Protein AF-A0A0B1SC47-F1 (afdb_monomer)

pLDDT: mean 88.23, std 11.93, range [44.19, 98.06]

Mean predicted aligned error: 6.36 Å

Organism: Oesophagostomum dentatum (NCBI:txid61180)

Sequence (173 aa):
LFQLGVKLRPPLKDDEKLIRVLQFDLDEPNRENWRVLFDCIASKDTFVGELMAQCIHLYAEIYGQRLSPMQVRLREMPAVSRPVKAVLNPRDTLDRRGSQWSNNVYFQIITDERLIGKPGVPILVRRFRPSTVEVSGIHEALVDPNAPNQMESFAQSVSALSGIPAERLAFTE

Nearest PDB structures (foldseek):
  2kma-assembly1_A  TM=6.670E-01  e=3.466E-02  Mus musculus
  3kuz-assembly1_B  TM=5.532E-01  e=4.739E-02  Homo sapiens
  5t27-assembly1_A  TM=5.854E-01  e=6.481E-02  Mus musculus
  1q1o-assembly1_A  TM=5.115E-01  e=7.820E-02  Saccharomyces cerevisiae
  4x57-assembly2_D  TM=5.514E-01  e=1.463E-01  Arabidopsis thaliana

Solvent-accessible surface area (backbone atoms only — not comparable to full-atom values): 10479 Å² total; per-residue (Å²): 134,89,81,86,82,82,84,78,76,82,81,75,57,96,70,43,44,71,26,44,31,27,47,50,57,74,88,53,85,56,69,88,74,45,47,76,74,53,73,43,82,44,37,51,78,39,36,40,42,56,54,50,52,50,49,43,51,51,43,24,71,77,70,71,48,85,66,56,78,54,29,51,46,48,25,41,80,56,53,98,90,46,96,50,68,58,57,60,57,48,90,37,40,28,45,82,55,50,98,53,44,61,49,65,36,27,45,30,74,55,80,55,75,90,55,46,68,54,82,51,50,75,42,84,44,62,53,73,42,82,95,75,71,46,70,55,71,64,44,76,31,46,23,41,87,82,45,98,49,45,67,56,38,36,35,50,32,48,16,74,75,68,75,46,60,44,92,77,63,81,89,80,136

Structure (mmCIF, N/CA/C/O backbone):
data_AF-A0A0B1SC47-F1
#
_entry.id   AF-A0A0B1SC47-F1
#
loop_
_atom_site.group_PDB
_atom_site.id
_atom_site.type_symbol
_atom_site.label_atom_id
_atom_site.label_alt_id
_atom_site.label_comp_id
_atom_site.label_asym_id
_atom_site.label_entity_id
_atom_site.label_seq_id
_atom_site.pdbx_PDB_ins_code
_atom_site.Cartn_x
_atom_site.Cartn_y
_atom_site.Cartn_z
_atom_site.occupancy
_atom_site.B_iso_or_equiv
_atom_site.auth_seq_id
_atom_site.auth_comp_id
_atom_site.auth_asym_id
_atom_site.auth_atom_id
_atom_site.pdbx_PDB_model_num
ATOM 1 N N . LEU A 1 1 ? -35.049 -23.384 21.136 1.00 45.88 1 LEU A N 1
ATOM 2 C CA . LEU A 1 1 ? -34.945 -21.938 21.439 1.00 45.88 1 LEU A CA 1
ATOM 3 C C . LEU A 1 1 ? -33.547 -21.486 21.045 1.00 45.88 1 LEU A C 1
ATOM 5 O O . LEU A 1 1 ? -32.598 -21.881 21.706 1.00 45.88 1 LEU A O 1
ATOM 9 N N . PHE A 1 2 ? -33.403 -20.760 19.936 1.00 44.19 2 PHE A N 1
ATOM 10 C CA . PHE A 1 2 ? -32.116 -20.173 19.551 1.00 44.19 2 PHE A CA 1
ATOM 11 C C . PHE A 1 2 ? -31.911 -18.893 20.366 1.00 44.19 2 PHE A C 1
ATOM 13 O O . PHE A 1 2 ? -32.673 -17.942 20.215 1.00 44.19 2 PHE A 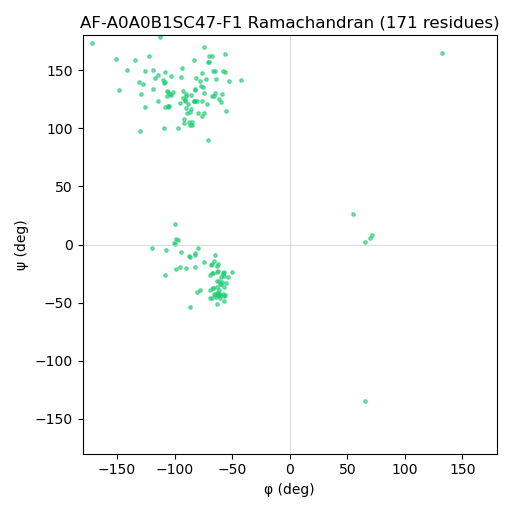O 1
ATOM 20 N N . GLN A 1 3 ? -30.924 -18.884 21.262 1.00 52.56 3 GLN A N 1
ATOM 21 C CA . GLN A 1 3 ? -30.491 -17.669 21.950 1.00 52.56 3 GLN A CA 1
ATOM 22 C C . GLN A 1 3 ? -29.452 -16.957 21.083 1.00 52.56 3 GLN A C 1
ATOM 24 O O . GLN A 1 3 ? -28.359 -17.473 20.859 1.00 52.56 3 GLN A O 1
ATOM 29 N N . LEU A 1 4 ? -29.805 -15.770 20.593 1.00 58.41 4 LEU A N 1
ATOM 30 C CA . LEU A 1 4 ? -28.875 -14.874 19.917 1.00 58.41 4 LEU A CA 1
ATOM 31 C C . LEU A 1 4 ? -28.145 -14.047 20.987 1.00 58.41 4 LEU A C 1
ATOM 33 O O . LEU A 1 4 ? -28.718 -13.128 21.569 1.00 58.41 4 LEU A O 1
ATOM 37 N N . GLY A 1 5 ? -26.897 -14.399 21.286 1.00 57.25 5 GLY A N 1
ATOM 38 C CA . GLY A 1 5 ? -26.044 -13.620 22.182 1.00 57.25 5 GLY A CA 1
ATOM 39 C C . GLY A 1 5 ? -25.343 -12.506 21.413 1.00 57.25 5 GLY A C 1
ATOM 40 O O . GLY A 1 5 ? -24.400 -12.773 20.674 1.00 57.25 5 GLY A O 1
ATOM 41 N N . VAL A 1 6 ? -25.780 -11.257 21.578 1.00 59.62 6 VAL A N 1
ATOM 42 C CA . VAL A 1 6 ? -25.084 -10.096 21.004 1.00 59.62 6 VAL A CA 1
ATOM 43 C C . VAL A 1 6 ? -24.087 -9.569 22.034 1.00 59.62 6 VAL A C 1
ATOM 45 O O . VAL A 1 6 ? -24.476 -8.979 23.041 1.00 59.62 6 VAL A O 1
ATOM 48 N N . LYS A 1 7 ? -22.788 -9.779 21.796 1.00 67.50 7 LYS A N 1
ATOM 49 C CA . LYS A 1 7 ? -21.719 -9.170 22.597 1.00 67.50 7 LYS A CA 1
ATOM 50 C C . LYS A 1 7 ? -21.402 -7.792 22.021 1.00 67.50 7 LYS A C 1
ATOM 52 O O . LYS A 1 7 ? -20.755 -7.682 20.984 1.00 67.50 7 LYS A O 1
ATOM 57 N N . LEU A 1 8 ? -21.882 -6.745 22.685 1.00 67.62 8 LEU A N 1
ATOM 58 C CA . LEU A 1 8 ? -21.564 -5.369 22.314 1.00 67.62 8 LEU A CA 1
ATOM 59 C C . LEU A 1 8 ? -20.159 -5.008 22.806 1.00 67.62 8 LEU A C 1
ATOM 61 O O . LEU A 1 8 ? -19.754 -5.391 23.905 1.00 67.62 8 LEU A O 1
ATOM 65 N N . ARG A 1 9 ? -19.412 -4.267 21.985 1.00 73.50 9 ARG A N 1
ATOM 66 C CA . ARG A 1 9 ? -18.135 -3.685 22.410 1.00 73.50 9 ARG A CA 1
ATOM 67 C C . ARG A 1 9 ? -18.371 -2.535 23.402 1.00 73.50 9 ARG A C 1
ATOM 69 O O . ARG A 1 9 ? -19.437 -1.917 23.353 1.00 73.50 9 ARG A O 1
ATOM 76 N N . PRO A 1 10 ? -17.379 -2.196 24.242 1.00 77.56 10 PRO A N 1
ATOM 77 C CA . PRO A 1 10 ? -17.410 -0.964 25.021 1.00 77.56 10 PRO A CA 1
ATOM 78 C C . PRO A 1 10 ? -17.576 0.272 24.118 1.00 77.56 10 PRO A C 1
ATOM 80 O O . PRO A 1 10 ? -17.098 0.255 22.975 1.00 77.56 10 PRO A O 1
ATOM 83 N N . PRO A 1 11 ? -18.236 1.339 24.602 1.00 82.62 11 PRO A N 1
ATOM 84 C CA . PRO A 1 11 ? -18.324 2.593 23.862 1.00 82.62 11 PRO A CA 1
ATOM 85 C C . PRO A 1 11 ? -16.923 3.139 23.551 1.00 82.62 11 PRO A C 1
ATOM 87 O O . PRO A 1 11 ? -15.976 2.902 24.301 1.00 82.62 11 PRO A O 1
ATOM 90 N N . LEU A 1 12 ? -16.799 3.852 22.427 1.00 86.94 12 LEU A N 1
ATOM 91 C CA . LEU A 1 12 ? -15.581 4.605 22.110 1.00 86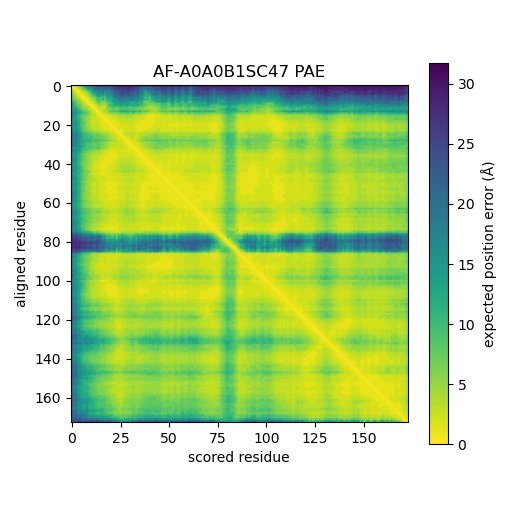.94 12 LEU A CA 1
ATOM 92 C C . LEU A 1 12 ? -15.394 5.727 23.123 1.00 86.94 12 LEU A C 1
ATOM 94 O O . LEU A 1 12 ? -16.382 6.293 23.597 1.00 86.94 12 LEU A O 1
ATOM 98 N N . LYS A 1 13 ? -14.139 6.081 23.386 1.00 89.00 13 LYS A N 1
ATOM 99 C CA . LYS A 1 13 ? -13.833 7.380 23.989 1.00 89.00 13 LYS A CA 1
ATOM 100 C C . LYS A 1 13 ? -14.088 8.504 22.984 1.00 89.00 13 LYS A C 1
ATOM 102 O O . LYS A 1 13 ? -14.148 8.264 21.779 1.00 89.00 13 LYS A O 1
ATOM 107 N N . ASP A 1 14 ? -14.199 9.731 23.483 1.00 85.31 14 ASP A N 1
ATOM 108 C CA . ASP A 1 14 ? -14.538 10.911 22.675 1.00 85.31 14 ASP A CA 1
ATOM 109 C C . ASP A 1 14 ? -13.533 11.194 21.538 1.00 85.31 14 ASP A C 1
ATOM 111 O O . ASP A 1 14 ? -13.899 11.758 20.505 1.00 85.31 14 ASP A O 1
ATOM 115 N N . ASP A 1 15 ? -12.271 10.791 21.704 1.00 90.62 15 ASP A N 1
ATOM 116 C CA . ASP A 1 15 ? -11.182 10.976 20.739 1.00 90.62 15 ASP A CA 1
ATOM 117 C C . ASP A 1 15 ? -10.963 9.772 19.803 1.00 90.62 15 ASP A C 1
ATOM 119 O O . ASP A 1 15 ? -10.181 9.853 18.849 1.00 90.62 15 ASP A O 1
ATOM 123 N N . GLU A 1 16 ? -11.662 8.661 20.043 1.00 94.25 16 GLU A N 1
ATOM 124 C CA . GLU A 1 16 ? -11.508 7.420 19.293 1.00 94.25 16 GLU A CA 1
ATOM 125 C C . GLU A 1 16 ? -12.534 7.318 18.152 1.00 94.25 16 GLU A C 1
ATOM 127 O O . GLU A 1 16 ? -13.700 7.705 18.258 1.00 94.25 16 GLU A O 1
ATOM 132 N N . LYS A 1 17 ? -12.114 6.729 17.031 1.00 94.62 17 LYS A N 1
ATOM 133 C CA . LYS A 1 17 ? -12.976 6.399 15.892 1.00 94.62 17 LYS A CA 1
ATOM 134 C C . LYS A 1 17 ? -12.707 4.985 15.398 1.00 94.62 17 LYS A C 1
ATOM 136 O O . LYS A 1 17 ? -11.640 4.419 15.624 1.00 94.62 17 LYS A O 1
ATOM 141 N N . LEU A 1 18 ? -13.691 4.425 14.695 1.00 94.25 18 LEU A N 1
ATOM 142 C CA . LEU A 1 18 ? -13.506 3.202 13.920 1.00 94.25 18 LEU A CA 1
ATOM 143 C C . LEU A 1 18 ? -12.902 3.550 12.559 1.00 94.25 18 LEU A C 1
ATOM 145 O O . LEU A 1 18 ? -13.473 4.336 11.804 1.00 94.25 18 LEU A O 1
ATOM 149 N N . ILE A 1 19 ? -11.764 2.939 12.259 1.00 95.56 19 ILE A N 1
ATOM 150 C CA . ILE A 1 19 ? -11.085 3.003 10.973 1.00 95.56 19 ILE A CA 1
ATOM 151 C C . ILE A 1 19 ? -11.304 1.676 10.268 1.00 95.56 19 ILE A C 1
ATOM 153 O O . ILE A 1 19 ? -10.877 0.626 10.751 1.00 95.56 19 ILE A O 1
ATOM 157 N N . ARG A 1 20 ? -11.940 1.731 9.101 1.00 95.75 20 ARG A N 1
ATOM 158 C CA . ARG A 1 20 ? -12.141 0.547 8.275 1.00 95.75 20 ARG A CA 1
ATOM 159 C C . ARG A 1 20 ? -10.843 0.141 7.594 1.00 95.75 20 ARG A C 1
ATOM 161 O O . ARG A 1 20 ? -10.193 0.964 6.944 1.00 95.75 20 ARG A O 1
ATOM 168 N N . VAL A 1 21 ? -10.505 -1.137 7.701 1.00 97.00 21 VAL A N 1
ATOM 169 C CA . VAL A 1 21 ? -9.330 -1.730 7.069 1.00 97.00 21 VAL A CA 1
ATOM 170 C C . VAL A 1 21 ? -9.783 -2.567 5.878 1.00 97.00 21 VAL A C 1
ATOM 172 O O . VAL A 1 21 ? -10.548 -3.522 6.026 1.00 97.00 21 VAL A O 1
ATOM 175 N N . LEU A 1 22 ? -9.335 -2.193 4.681 1.00 95.69 22 LEU A N 1
ATOM 176 C CA . LEU A 1 22 ? -9.641 -2.904 3.439 1.00 95.69 22 LEU A CA 1
ATOM 177 C C . LEU A 1 22 ? -8.406 -3.632 2.932 1.00 95.69 22 LEU A C 1
ATOM 179 O O . LEU A 1 22 ? -7.290 -3.150 3.103 1.00 95.69 22 LEU A O 1
ATOM 183 N N . GLN A 1 23 ? -8.600 -4.764 2.269 1.00 94.56 23 GLN A N 1
ATOM 184 C CA . GLN A 1 23 ? -7.528 -5.443 1.561 1.00 94.56 23 GLN A CA 1
ATOM 185 C C . GLN A 1 23 ? -7.058 -4.570 0.395 1.00 94.56 23 GLN A C 1
ATOM 187 O O . GLN A 1 23 ? -7.865 -4.113 -0.411 1.00 94.56 23 GLN A O 1
ATOM 192 N N . PHE A 1 24 ? -5.752 -4.326 0.326 1.00 92.06 24 PHE A N 1
ATOM 193 C CA . PHE A 1 24 ? -5.135 -3.724 -0.846 1.00 92.06 24 PHE A CA 1
ATOM 194 C C . PHE A 1 24 ? -4.815 -4.831 -1.846 1.00 92.06 24 PHE A C 1
ATOM 196 O O . PHE A 1 24 ? -3.996 -5.704 -1.549 1.00 92.06 24 PHE A O 1
ATOM 203 N N . ASP A 1 25 ? -5.455 -4.781 -3.009 1.00 87.50 25 ASP A N 1
ATOM 204 C CA . ASP A 1 25 ? -5.353 -5.811 -4.037 1.00 87.50 25 ASP A CA 1
ATOM 205 C C . ASP A 1 25 ? -4.928 -5.179 -5.371 1.00 87.50 25 ASP A C 1
ATOM 2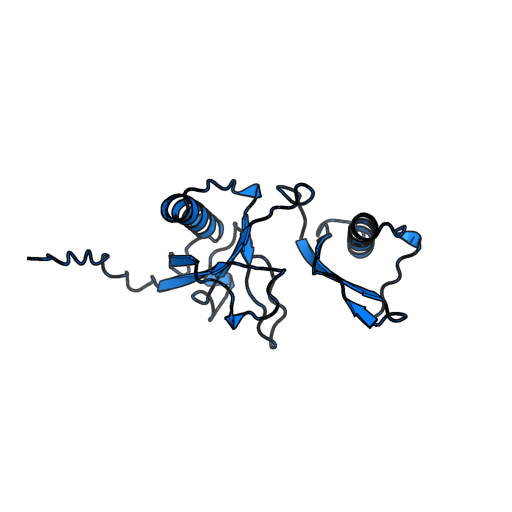07 O O . ASP A 1 25 ? -5.594 -4.283 -5.889 1.00 87.50 25 ASP A O 1
ATOM 211 N N . LEU A 1 26 ? -3.771 -5.597 -5.889 1.00 83.31 26 LEU A N 1
ATOM 212 C CA . LEU A 1 26 ? -3.235 -5.102 -7.162 1.00 83.31 26 LEU A CA 1
ATOM 213 C C . LEU A 1 26 ? -3.850 -5.807 -8.376 1.00 83.31 26 LEU A C 1
ATOM 215 O O . LEU A 1 26 ? -3.781 -5.255 -9.477 1.00 83.31 26 LEU A O 1
ATOM 219 N N . ASP A 1 27 ? -4.439 -6.984 -8.170 1.00 83.94 27 ASP A N 1
ATOM 220 C CA . ASP A 1 27 ? -5.025 -7.812 -9.221 1.00 83.94 27 ASP A CA 1
ATOM 221 C C . ASP A 1 27 ? -6.509 -7.478 -9.443 1.00 83.94 27 ASP A C 1
ATOM 223 O O . ASP A 1 27 ? -7.039 -7.722 -10.527 1.00 83.94 27 ASP A O 1
ATOM 227 N N . GLU A 1 28 ? -7.167 -6.851 -8.461 1.00 86.00 28 GLU A N 1
ATOM 228 C CA . GLU A 1 28 ? -8.532 -6.331 -8.575 1.00 86.00 28 GLU A CA 1
ATOM 229 C C . GLU A 1 28 ? -8.532 -4.823 -8.912 1.00 86.00 28 GLU A C 1
ATOM 231 O O . GLU A 1 28 ? -8.352 -3.975 -8.026 1.00 86.00 28 GLU A O 1
ATOM 236 N N . PRO A 1 29 ? -8.740 -4.436 -10.188 1.00 75.94 29 PRO A N 1
ATOM 237 C CA . PRO A 1 29 ? -8.737 -3.034 -10.596 1.00 75.94 29 PRO A CA 1
ATOM 238 C C . PRO A 1 29 ? -9.941 -2.243 -10.064 1.00 75.94 29 PRO A C 1
ATOM 240 O O . PRO A 1 29 ? -9.842 -1.017 -9.923 1.00 75.94 29 PRO A O 1
ATOM 243 N N . ASN A 1 30 ? -11.070 -2.902 -9.782 1.00 82.69 30 ASN A N 1
ATOM 244 C CA . ASN A 1 30 ? -12.246 -2.245 -9.236 1.00 82.69 30 ASN A CA 1
ATOM 245 C C . ASN A 1 30 ? -12.182 -2.198 -7.706 1.00 82.69 30 ASN A C 1
ATOM 247 O O . ASN A 1 30 ? -12.457 -3.166 -7.002 1.00 82.69 30 ASN A O 1
ATOM 251 N N . ARG A 1 31 ? -11.900 -1.009 -7.176 1.00 80.38 31 ARG A N 1
ATOM 252 C CA . ARG A 1 31 ? -11.771 -0.773 -5.731 1.00 80.38 31 ARG A CA 1
ATOM 253 C C . ARG A 1 31 ? -13.055 -1.023 -4.948 1.00 80.38 31 ARG A C 1
ATOM 255 O O . ARG A 1 31 ? -12.982 -1.261 -3.749 1.00 80.38 31 ARG A O 1
ATOM 262 N N . GLU A 1 32 ? -14.219 -0.955 -5.588 1.00 85.12 32 GLU A N 1
ATOM 263 C CA . GLU A 1 32 ? -15.493 -1.266 -4.929 1.00 85.12 32 GLU A CA 1
ATOM 264 C C . GLU A 1 32 ? -15.603 -2.752 -4.570 1.00 85.12 32 GLU A C 1
ATOM 266 O O . GLU A 1 32 ? -16.289 -3.105 -3.613 1.00 85.12 32 GLU A O 1
ATOM 271 N N . ASN A 1 33 ? -14.865 -3.608 -5.285 1.00 88.25 33 ASN A N 1
ATOM 272 C CA . ASN A 1 33 ? -14.776 -5.036 -5.004 1.00 88.25 33 ASN A CA 1
ATOM 273 C C . ASN A 1 33 ? -13.770 -5.353 -3.889 1.00 88.25 33 ASN A C 1
ATOM 275 O O . ASN A 1 33 ? -13.694 -6.498 -3.439 1.00 88.25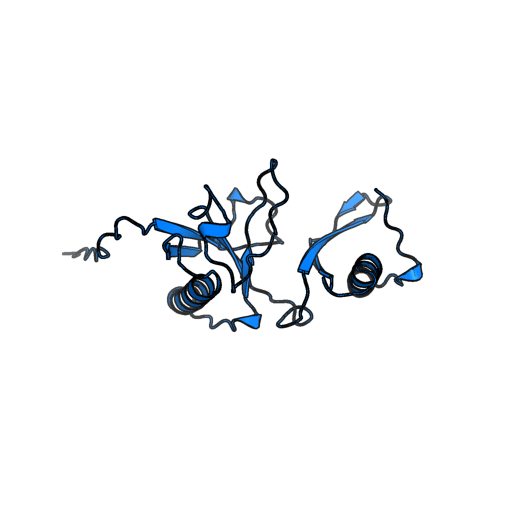 33 ASN A O 1
ATOM 279 N N . TRP A 1 34 ? -12.977 -4.374 -3.439 1.00 89.69 34 TRP A N 1
ATOM 280 C CA . TRP A 1 34 ? -11.960 -4.627 -2.428 1.00 89.69 34 TRP A CA 1
ATOM 281 C C . TRP A 1 34 ? -12.599 -5.036 -1.110 1.00 89.69 34 TRP A C 1
ATOM 283 O O . TRP A 1 34 ? -13.497 -4.385 -0.568 1.00 89.69 34 TRP A O 1
ATOM 293 N N . ARG A 1 35 ? -12.090 -6.138 -0.567 1.00 93.56 35 ARG A N 1
ATOM 294 C CA . ARG A 1 35 ? -12.644 -6.759 0.624 1.00 93.56 35 ARG A CA 1
ATOM 295 C C . ARG A 1 35 ? -12.445 -5.869 1.847 1.00 93.56 35 ARG A C 1
ATOM 297 O O . ARG A 1 35 ? -11.321 -5.510 2.192 1.00 93.56 35 ARG A O 1
ATOM 304 N N . VAL A 1 36 ? -13.526 -5.601 2.573 1.00 95.25 36 VAL A N 1
ATOM 305 C CA . VAL A 1 36 ? -13.436 -5.098 3.949 1.00 95.25 36 VAL A CA 1
ATOM 306 C C . VAL A 1 36 ? -12.960 -6.240 4.844 1.00 95.25 36 VAL A C 1
ATOM 308 O O . VAL A 1 36 ? -13.602 -7.289 4.899 1.00 95.25 36 VAL A O 1
ATOM 311 N N . LEU A 1 37 ? -11.824 -6.053 5.517 1.00 96.56 37 LEU A N 1
ATOM 312 C CA . LEU A 1 37 ? -11.233 -7.085 6.365 1.00 96.56 37 LEU A CA 1
ATOM 313 C C . LEU A 1 37 ? -11.805 -7.032 7.781 1.00 96.56 37 LEU A C 1
ATOM 315 O O . LEU A 1 37 ? -12.274 -8.053 8.278 1.00 96.56 37 LEU A O 1
ATOM 319 N N . PHE A 1 38 ? -11.742 -5.858 8.410 1.00 96.94 38 PHE A N 1
ATOM 320 C CA . PHE A 1 38 ? -12.197 -5.579 9.776 1.00 96.94 38 PHE A CA 1
ATOM 321 C C . PHE A 1 38 ? -12.131 -4.066 10.050 1.00 96.94 38 PHE A C 1
ATOM 323 O O . PHE A 1 38 ? -11.614 -3.299 9.235 1.00 96.94 38 PHE A O 1
ATOM 330 N N . ASP A 1 39 ? -12.635 -3.641 11.209 1.00 95.75 39 ASP A N 1
ATOM 331 C CA . ASP A 1 39 ? -12.504 -2.270 11.705 1.00 95.75 39 ASP A CA 1
ATOM 332 C C . ASP A 1 39 ? -11.534 -2.228 12.899 1.00 95.75 39 ASP A C 1
ATOM 334 O O . ASP A 1 39 ? -11.588 -3.084 13.785 1.00 95.75 39 ASP A O 1
ATOM 338 N N . CYS A 1 40 ? -10.681 -1.205 12.951 1.00 95.81 40 CYS A N 1
ATOM 339 C CA . CYS A 1 40 ? -9.779 -0.938 14.071 1.00 95.81 40 CYS A CA 1
ATOM 340 C C . CYS A 1 40 ? -10.218 0.321 14.823 1.00 95.81 40 CYS A C 1
ATOM 342 O O . CYS A 1 40 ? -10.630 1.306 14.213 1.00 95.81 40 CYS A O 1
ATOM 344 N N . 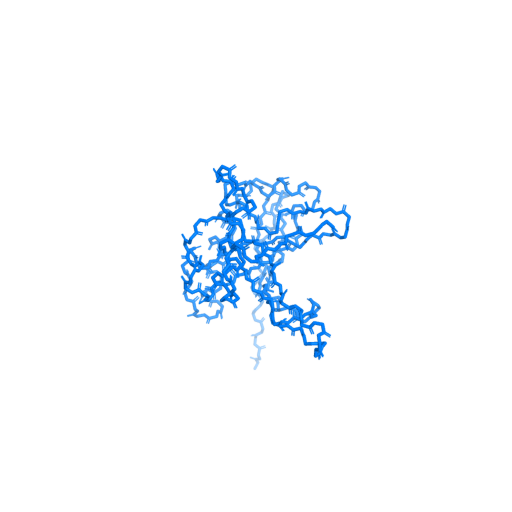ILE A 1 41 ? -10.108 0.307 16.150 1.00 94.50 41 ILE A N 1
ATOM 345 C CA . ILE A 1 41 ? -10.303 1.504 16.977 1.00 94.50 41 ILE A CA 1
ATOM 346 C C . ILE A 1 41 ? -8.978 2.258 17.042 1.00 94.50 41 ILE A C 1
ATOM 348 O O . ILE A 1 41 ? -7.962 1.659 17.384 1.00 94.50 41 ILE A O 1
ATOM 352 N N . ALA A 1 42 ? -8.994 3.554 16.743 1.00 96.31 42 ALA A N 1
ATOM 353 C CA . ALA A 1 42 ? -7.820 4.412 16.849 1.00 96.31 42 ALA A CA 1
ATOM 354 C C . ALA A 1 42 ? -8.215 5.862 17.162 1.00 96.31 42 ALA A C 1
ATOM 356 O O . ALA A 1 42 ? -9.340 6.280 16.879 1.00 96.31 42 ALA A O 1
ATOM 357 N N . SER A 1 43 ? -7.276 6.638 17.694 1.00 96.69 43 SER A N 1
ATOM 358 C CA . SER A 1 43 ? -7.378 8.092 17.843 1.00 96.69 43 SER A CA 1
ATOM 359 C C . SER A 1 43 ? -6.360 8.792 16.936 1.00 96.69 43 SER A C 1
ATOM 361 O O . SER A 1 43 ? -5.578 8.151 16.229 1.00 96.69 43 SER A O 1
ATOM 363 N N . LYS A 1 44 ? -6.357 10.128 16.933 1.00 96.25 44 LYS A N 1
ATOM 364 C CA . LYS A 1 44 ? -5.361 10.927 16.195 1.00 96.25 44 LYS A CA 1
ATOM 365 C C . LYS A 1 44 ? -3.921 10.631 16.624 1.00 96.25 44 LYS A C 1
ATOM 367 O O . LYS A 1 44 ? -3.017 10.683 15.789 1.00 96.25 44 LYS A O 1
ATOM 372 N N . ASP A 1 45 ? -3.730 10.296 17.896 1.00 96.81 45 ASP A N 1
ATOM 373 C CA . ASP A 1 45 ? -2.417 10.076 18.503 1.00 96.81 45 ASP A CA 1
ATOM 374 C C . ASP A 1 45 ? -1.905 8.643 18.326 1.00 96.81 45 ASP A C 1
ATOM 376 O O . ASP A 1 45 ? -0.729 8.380 18.564 1.00 96.81 45 ASP A O 1
ATOM 380 N N . THR A 1 46 ? -2.754 7.716 17.866 1.00 97.44 46 THR A N 1
ATOM 381 C CA . THR A 1 46 ? -2.342 6.340 17.568 1.00 97.44 46 THR A CA 1
ATOM 382 C C . THR A 1 46 ? -1.232 6.334 16.519 1.00 97.44 46 THR A C 1
ATOM 384 O O . THR A 1 46 ? -1.365 6.937 15.445 1.00 97.44 46 THR A O 1
ATOM 387 N N . PHE A 1 47 ? -0.142 5.620 16.803 1.00 97.94 47 PHE A N 1
ATOM 388 C CA . PHE A 1 47 ? 0.924 5.432 15.826 1.00 97.94 47 PHE A CA 1
ATOM 389 C C . PHE A 1 47 ? 0.478 4.467 14.726 1.00 97.94 47 PHE A C 1
ATOM 391 O O . PHE A 1 47 ? -0.154 3.440 14.976 1.00 97.94 47 PHE A O 1
ATOM 398 N N . VAL A 1 48 ? 0.884 4.736 13.485 1.00 96.75 48 VAL A N 1
ATOM 399 C CA . VAL A 1 48 ? 0.637 3.831 12.351 1.00 96.75 48 VAL A CA 1
ATOM 400 C C . VAL A 1 48 ? 1.214 2.438 12.626 1.00 96.75 48 VAL A C 1
ATOM 402 O O . VAL A 1 48 ? 0.606 1.440 12.243 1.00 96.75 48 VAL A O 1
ATOM 405 N N . GLY A 1 49 ? 2.365 2.345 13.302 1.00 97.19 49 GLY A N 1
ATOM 406 C CA . GLY A 1 49 ? 2.960 1.066 13.695 1.00 97.19 49 GL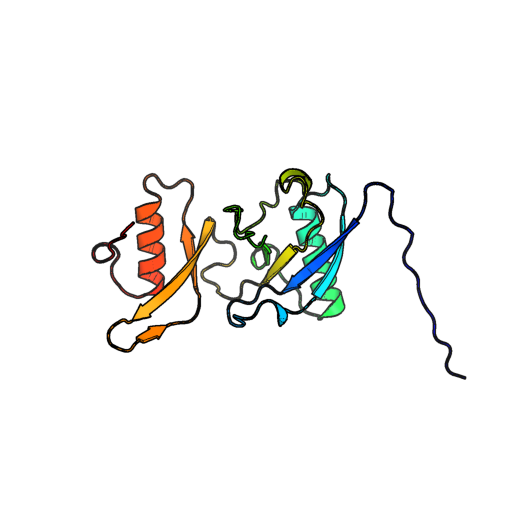Y A CA 1
ATOM 407 C C . GLY A 1 49 ? 2.097 0.260 14.672 1.00 97.19 49 GLY A C 1
ATOM 408 O O . GLY A 1 49 ? 2.012 -0.960 14.537 1.00 97.19 49 GLY A O 1
ATOM 409 N N . GLU A 1 50 ? 1.411 0.929 15.602 1.00 97.75 50 GLU A N 1
ATOM 410 C CA . GLU A 1 50 ? 0.476 0.291 16.540 1.00 97.75 50 GLU A CA 1
ATOM 411 C C . GLU A 1 50 ? -0.768 -0.208 15.804 1.00 97.75 50 GLU A C 1
ATOM 413 O O . GLU A 1 50 ? -1.150 -1.370 15.955 1.00 97.75 50 GLU A O 1
ATOM 418 N N . LEU A 1 51 ? -1.336 0.629 14.927 1.00 97.50 51 LEU A N 1
ATOM 419 C CA . LEU A 1 51 ? -2.448 0.233 14.062 1.00 97.50 51 LEU A CA 1
ATOM 420 C C . LEU A 1 51 ? -2.068 -0.975 13.193 1.00 97.50 51 LEU A C 1
ATOM 422 O O . LEU A 1 51 ? -2.846 -1.916 13.063 1.00 97.50 51 LEU A O 1
ATOM 426 N N . MET A 1 52 ? -0.860 -0.990 12.625 1.00 97.81 52 MET A N 1
ATOM 427 C CA . MET A 1 52 ? -0.373 -2.109 11.815 1.00 97.81 52 MET A CA 1
ATOM 428 C C . MET A 1 52 ? -0.266 -3.401 12.631 1.00 97.81 52 MET A C 1
ATOM 430 O O . MET A 1 52 ? -0.694 -4.454 12.155 1.00 97.81 52 MET A O 1
ATOM 434 N N . ALA A 1 53 ? 0.261 -3.332 13.856 1.00 97.81 53 ALA A N 1
ATOM 435 C CA . ALA A 1 53 ? 0.335 -4.482 14.753 1.00 97.81 53 ALA A CA 1
ATOM 436 C C . ALA A 1 53 ? -1.064 -5.016 15.111 1.00 97.81 53 ALA A C 1
ATOM 438 O O . ALA A 1 53 ? -1.282 -6.229 15.076 1.00 97.81 53 ALA A O 1
ATOM 439 N N . GLN A 1 54 ? -2.025 -4.122 15.371 1.00 97.38 54 GLN A N 1
ATOM 440 C CA . GLN A 1 54 ? -3.425 -4.488 15.594 1.00 97.38 54 GLN A CA 1
ATOM 441 C C . GLN A 1 54 ? -4.029 -5.181 14.366 1.00 97.38 54 GLN A C 1
ATOM 443 O O . GLN A 1 54 ? -4.647 -6.235 14.508 1.00 97.38 54 GLN A O 1
ATOM 448 N N . CYS A 1 55 ? -3.809 -4.647 13.161 1.00 97.94 55 CYS A N 1
ATOM 449 C CA . CYS A 1 55 ? -4.283 -5.269 11.926 1.00 97.94 55 CYS A CA 1
ATOM 450 C C . CYS A 1 55 ? -3.689 -6.671 11.722 1.00 97.94 55 CYS A C 1
ATOM 452 O O . CYS A 1 55 ? -4.416 -7.590 11.363 1.00 97.94 55 CYS A O 1
ATOM 454 N N . ILE A 1 56 ? -2.389 -6.858 11.976 1.00 98.06 56 ILE A N 1
ATOM 455 C CA . ILE A 1 56 ? -1.731 -8.173 11.887 1.00 98.06 56 ILE A CA 1
ATOM 456 C C . ILE A 1 56 ? -2.357 -9.163 12.876 1.00 98.06 56 ILE A C 1
ATOM 458 O O . ILE A 1 56 ? -2.620 -10.310 12.513 1.00 98.06 56 ILE A O 1
ATOM 462 N N . HIS A 1 57 ? -2.612 -8.722 14.109 1.00 97.75 57 HIS A N 1
ATOM 463 C CA . HIS A 1 57 ? -3.238 -9.551 15.133 1.00 97.75 57 HIS A CA 1
ATOM 464 C C . HIS A 1 57 ? -4.657 -9.975 14.736 1.00 97.75 57 HIS A C 1
ATOM 466 O O . HIS A 1 57 ? -4.951 -11.170 14.715 1.00 97.75 57 HIS A O 1
ATOM 472 N N . LEU A 1 58 ? -5.501 -9.016 14.341 1.00 97.25 58 LEU A N 1
ATOM 473 C CA . LEU A 1 58 ? -6.873 -9.277 13.897 1.00 97.25 58 LEU A CA 1
ATOM 474 C C . LEU A 1 58 ? -6.913 -10.168 12.656 1.00 97.25 58 LEU A C 1
ATOM 476 O O . LEU A 1 58 ? -7.749 -11.063 12.563 1.00 97.25 58 LEU A O 1
ATOM 480 N N . TYR A 1 59 ? -5.990 -9.966 11.713 1.00 97.69 59 TYR A N 1
ATOM 481 C CA . TYR A 1 59 ? -5.899 -10.809 10.528 1.00 97.69 59 TYR A CA 1
ATOM 482 C C . TYR A 1 59 ? -5.596 -12.268 10.903 1.00 97.69 59 TYR A C 1
ATOM 484 O O . TYR A 1 59 ? -6.236 -13.182 10.385 1.00 97.69 59 TYR A O 1
ATOM 492 N N . ALA A 1 60 ? -4.685 -12.497 11.853 1.00 97.75 60 ALA A N 1
ATOM 493 C CA . ALA A 1 60 ? -4.390 -13.837 12.349 1.00 97.75 60 ALA A CA 1
ATOM 494 C C . ALA A 1 60 ? -5.565 -14.462 13.120 1.00 97.75 60 ALA A C 1
ATOM 496 O O . ALA A 1 60 ? -5.798 -15.661 12.984 1.00 97.75 60 ALA A O 1
ATOM 497 N N . GLU A 1 61 ? -6.307 -13.675 13.900 1.00 97.06 61 GLU A N 1
ATOM 498 C CA . GLU A 1 61 ? -7.482 -14.141 14.646 1.00 97.06 61 GLU A CA 1
ATOM 499 C C . GLU A 1 61 ? -8.636 -14.542 13.715 1.00 97.06 61 GLU A C 1
ATOM 501 O O . GLU A 1 61 ? -9.219 -15.613 13.873 1.00 97.06 61 GLU A O 1
ATOM 506 N N . ILE A 1 62 ? -8.941 -13.705 12.721 1.00 96.62 62 ILE A N 1
ATOM 507 C CA . ILE A 1 62 ? -10.098 -13.880 11.832 1.00 96.62 62 ILE A CA 1
ATOM 508 C C . ILE A 1 62 ? -9.806 -14.898 10.724 1.00 96.62 62 ILE A C 1
ATOM 510 O O . ILE A 1 62 ? -10.672 -15.702 10.380 1.00 96.62 62 ILE A O 1
ATOM 514 N N . TYR A 1 63 ? -8.600 -14.865 10.149 1.00 96.50 63 TYR A N 1
ATOM 515 C CA . TYR A 1 63 ? -8.242 -15.664 8.971 1.00 96.50 63 TYR A CA 1
ATOM 516 C C . TYR A 1 63 ? -7.294 -16.829 9.276 1.00 96.50 63 TYR A C 1
ATOM 518 O O . TYR A 1 63 ? -6.984 -17.610 8.380 1.00 96.50 63 TYR A O 1
ATOM 526 N N . GLY A 1 64 ? -6.802 -16.960 10.513 1.00 96.25 64 GLY A N 1
ATOM 527 C CA . GLY A 1 64 ? -5.888 -1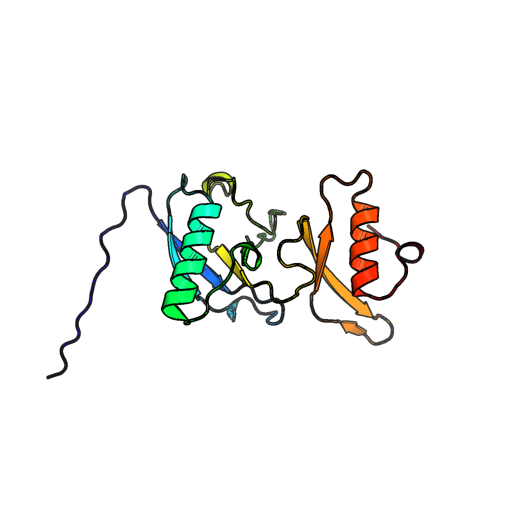8.037 10.912 1.00 96.25 64 GLY A CA 1
ATOM 528 C C . GLY A 1 64 ? -4.479 -17.937 10.313 1.00 96.25 64 GLY A C 1
ATOM 529 O O . GLY A 1 64 ? -3.667 -18.842 10.502 1.00 96.25 64 GLY A O 1
ATOM 530 N N . GLN A 1 65 ? -4.161 -16.853 9.599 1.00 96.00 65 GLN A N 1
ATOM 531 C CA . GLN A 1 65 ? -2.879 -16.659 8.926 1.00 96.00 65 GLN A CA 1
ATOM 532 C C . GLN A 1 65 ? -2.009 -15.665 9.697 1.00 96.00 65 GLN A C 1
ATOM 534 O O . GLN A 1 65 ? -2.344 -14.491 9.844 1.00 96.00 65 GLN A O 1
ATOM 539 N N . ARG A 1 66 ? -0.841 -16.127 10.150 1.00 94.75 66 ARG A N 1
ATOM 540 C CA . ARG A 1 66 ? 0.149 -15.272 10.815 1.00 94.75 66 ARG A CA 1
ATOM 541 C C . ARG A 1 66 ? 1.006 -14.554 9.779 1.00 94.75 66 ARG A C 1
ATOM 543 O O . ARG A 1 66 ? 1.656 -15.202 8.965 1.00 94.75 66 ARG A O 1
ATOM 550 N N . LEU A 1 67 ? 1.026 -13.227 9.851 1.00 96.69 67 LEU A N 1
ATOM 551 C CA . LEU A 1 67 ? 1.854 -12.368 9.009 1.00 96.69 67 LEU A CA 1
ATOM 552 C C . LEU A 1 67 ? 2.987 -11.762 9.840 1.00 96.69 67 LEU A C 1
ATOM 554 O O . LEU A 1 67 ? 2.780 -11.351 10.982 1.00 96.69 67 LEU A O 1
ATOM 558 N N . SER A 1 68 ? 4.183 -11.686 9.263 1.00 94.94 68 SER A N 1
ATOM 559 C CA . SER A 1 68 ? 5.278 -10.896 9.829 1.00 94.94 68 SER A CA 1
ATOM 560 C C . SER A 1 68 ? 5.047 -9.399 9.571 1.00 94.94 68 SER A C 1
ATOM 562 O O . SER A 1 68 ? 4.556 -9.045 8.496 1.00 94.94 68 SER A O 1
ATOM 564 N N . PRO A 1 69 ? 5.480 -8.490 10.467 1.00 94.12 69 PRO A N 1
ATOM 565 C CA . PRO A 1 69 ? 5.477 -7.050 10.198 1.00 94.12 69 PRO A CA 1
ATOM 566 C C . PRO A 1 69 ? 6.198 -6.652 8.901 1.00 94.12 69 PRO A C 1
ATOM 568 O O . PRO A 1 69 ? 5.844 -5.656 8.284 1.00 94.12 69 PRO A O 1
ATOM 571 N N . MET A 1 70 ? 7.186 -7.437 8.452 1.00 94.56 70 MET A N 1
ATOM 572 C CA . MET A 1 70 ? 7.909 -7.188 7.195 1.00 94.56 70 MET A CA 1
ATOM 573 C C . MET A 1 70 ? 7.097 -7.525 5.935 1.00 94.56 70 MET A C 1
ATOM 575 O O . MET A 1 70 ? 7.489 -7.129 4.837 1.00 94.56 70 MET A O 1
ATOM 579 N N . GLN A 1 71 ? 5.999 -8.270 6.086 1.00 95.19 71 GLN A N 1
ATOM 580 C CA . GLN A 1 71 ? 5.099 -8.683 5.005 1.00 95.19 71 GLN A CA 1
ATOM 581 C C . GLN A 1 71 ? 3.885 -7.761 4.878 1.00 95.19 71 GLN A C 1
ATOM 583 O O . GLN A 1 71 ? 2.993 -8.044 4.086 1.00 95.19 71 GLN A O 1
ATOM 588 N N . VAL A 1 72 ? 3.809 -6.690 5.669 1.00 95.62 72 VAL A N 1
ATOM 589 C CA . VAL A 1 72 ? 2.622 -5.839 5.736 1.00 95.62 72 VAL A CA 1
ATOM 590 C C . VAL A 1 72 ? 2.995 -4.384 5.513 1.00 95.62 72 VAL A C 1
ATOM 592 O O . VAL A 1 72 ? 3.980 -3.882 6.052 1.00 95.62 72 VAL A O 1
ATOM 595 N N . ARG A 1 73 ? 2.169 -3.689 4.730 1.00 94.25 73 ARG A N 1
ATOM 596 C CA . ARG A 1 73 ? 2.178 -2.227 4.627 1.00 94.25 73 ARG A CA 1
ATOM 597 C C . ARG A 1 73 ? 0.764 -1.702 4.785 1.00 94.25 73 ARG A C 1
ATOM 599 O O . ARG A 1 73 ? -0.183 -2.254 4.228 1.00 94.25 73 ARG A O 1
ATOM 606 N N . LEU A 1 74 ? 0.639 -0.598 5.510 1.00 95.06 74 LEU A N 1
ATOM 607 C CA . LEU A 1 74 ? -0.581 0.193 5.509 1.00 95.06 74 LEU A CA 1
ATOM 608 C C . LEU A 1 74 ? -0.458 1.280 4.447 1.00 95.06 74 LEU A C 1
ATOM 610 O O . LEU A 1 74 ? 0.557 1.972 4.364 1.00 95.06 74 LEU A O 1
ATOM 614 N N . ARG A 1 75 ? -1.486 1.416 3.622 1.00 92.00 75 ARG A N 1
ATOM 615 C CA . ARG A 1 75 ? -1.543 2.348 2.503 1.00 92.00 75 ARG A CA 1
ATOM 616 C C . ARG A 1 75 ? -2.681 3.336 2.682 1.00 92.00 75 ARG A C 1
ATOM 618 O O . ARG A 1 75 ? -3.724 3.012 3.254 1.00 92.00 75 ARG A O 1
ATOM 625 N N . GLU A 1 76 ? -2.479 4.526 2.137 1.00 87.25 76 GLU A N 1
ATOM 626 C CA . GLU A 1 76 ? -3.565 5.449 1.834 1.00 87.25 76 GLU A CA 1
ATOM 627 C C . GLU A 1 76 ? -3.844 5.408 0.346 1.00 87.25 76 GLU A C 1
ATOM 629 O O . GLU A 1 76 ? -2.929 5.279 -0.470 1.00 87.25 76 GLU A O 1
ATOM 634 N N . MET A 1 77 ? -5.115 5.563 -0.008 1.00 75.69 77 MET A N 1
ATOM 635 C CA . MET A 1 77 ? -5.461 5.809 -1.394 1.00 75.69 77 MET A CA 1
ATOM 636 C C . MET A 1 77 ? -5.418 7.310 -1.652 1.00 75.69 77 MET A C 1
ATOM 638 O O . MET A 1 77 ? -6.150 8.052 -0.991 1.00 75.69 77 MET A O 1
ATOM 642 N N . PRO A 1 78 ? -4.584 7.775 -2.599 1.00 61.66 78 PRO A N 1
ATOM 643 C CA . PRO A 1 78 ? -4.589 9.173 -2.979 1.00 61.66 78 PRO A CA 1
ATOM 644 C C . PRO A 1 78 ? -5.967 9.519 -3.544 1.00 61.66 78 PRO A C 1
ATOM 646 O O . PRO A 1 78 ? -6.471 8.868 -4.464 1.00 61.66 78 PRO A O 1
ATOM 649 N N . ALA A 1 79 ? -6.595 10.540 -2.964 1.00 58.03 79 ALA A N 1
ATOM 650 C CA . ALA A 1 79 ? -7.713 11.202 -3.611 1.00 58.03 79 ALA A CA 1
ATOM 651 C C . ALA A 1 79 ? -7.183 11.913 -4.862 1.00 58.03 79 ALA A C 1
ATOM 653 O O . ALA A 1 79 ? -6.051 12.396 -4.865 1.00 58.03 79 ALA A O 1
ATOM 654 N N . VAL A 1 80 ? -8.014 12.029 -5.902 1.00 53.38 80 VAL A N 1
ATOM 655 C CA . VAL A 1 80 ? -7.674 12.696 -7.179 1.00 53.38 80 VAL A CA 1
ATOM 656 C C . VAL A 1 80 ? -7.072 14.098 -6.965 1.00 53.38 80 VAL A C 1
ATOM 658 O O . VAL A 1 80 ? -6.310 14.586 -7.789 1.00 53.38 80 VAL A O 1
ATOM 661 N N . SER A 1 81 ? -7.366 14.732 -5.828 1.00 45.09 81 SER A N 1
ATOM 662 C CA . SER A 1 81 ? -6.917 16.071 -5.460 1.00 45.09 81 SER A CA 1
ATOM 663 C C . SER A 1 81 ? -5.557 16.165 -4.756 1.00 45.09 81 SER A C 1
ATOM 665 O O . SER A 1 81 ? -5.087 17.290 -4.575 1.00 45.09 81 SER A O 1
ATOM 667 N N . ARG A 1 82 ? -4.914 15.065 -4.320 1.00 48.56 82 ARG A N 1
ATOM 668 C CA . ARG A 1 82 ? -3.598 15.129 -3.647 1.00 48.56 82 ARG A CA 1
ATOM 669 C C . ARG A 1 82 ? -2.712 13.905 -3.912 1.00 48.56 82 ARG A C 1
ATOM 671 O O . ARG A 1 82 ? -3.158 12.780 -3.683 1.00 48.56 82 ARG A O 1
ATOM 678 N N . PRO A 1 83 ? -1.424 14.102 -4.257 1.00 47.50 83 PRO A N 1
ATOM 679 C CA . PRO A 1 83 ? -0.430 13.038 -4.204 1.00 47.50 83 PRO A CA 1
ATOM 680 C C . PRO A 1 83 ? -0.137 12.719 -2.732 1.00 47.50 83 PRO A C 1
ATOM 682 O O . PRO A 1 83 ? 0.692 13.347 -2.079 1.00 47.50 83 PRO A O 1
ATOM 685 N N . VAL A 1 84 ? -0.890 11.779 -2.170 1.00 52.50 84 VAL A N 1
ATOM 686 C CA . VAL A 1 84 ? -0.642 11.248 -0.827 1.00 52.50 84 VAL A CA 1
ATOM 687 C C . VAL A 1 84 ? 0.456 10.191 -0.929 1.00 52.50 84 VAL A C 1
ATOM 689 O O . VAL A 1 84 ? 0.499 9.439 -1.906 1.00 52.50 84 VAL A O 1
ATOM 692 N N . LYS A 1 85 ? 1.349 10.113 0.070 1.00 57.78 85 LYS A N 1
ATOM 693 C CA . LYS A 1 85 ? 2.281 8.983 0.179 1.00 57.78 85 LYS A CA 1
ATOM 694 C C . LYS A 1 85 ? 1.455 7.702 0.192 1.00 57.78 85 LYS A C 1
ATOM 696 O O . LYS A 1 85 ? 0.697 7.457 1.122 1.00 57.78 85 LYS A O 1
ATOM 701 N N . ALA A 1 86 ? 1.621 6.877 -0.836 1.00 77.44 86 ALA A N 1
ATOM 702 C CA . ALA A 1 86 ? 0.817 5.673 -1.008 1.00 77.44 86 ALA A CA 1
ATOM 703 C C . ALA A 1 86 ? 1.046 4.628 0.100 1.00 77.44 86 ALA A C 1
ATOM 705 O O . ALA A 1 86 ? 0.316 3.648 0.147 1.00 77.44 86 ALA A O 1
ATOM 706 N N . VAL A 1 87 ? 2.051 4.816 0.967 1.00 89.75 87 VAL A N 1
ATOM 707 C CA . VAL A 1 87 ? 2.370 3.975 2.127 1.00 89.75 87 VAL A CA 1
ATOM 708 C C . VAL A 1 87 ? 2.515 4.856 3.366 1.00 89.75 87 VAL A C 1
ATOM 710 O O . VAL A 1 87 ? 3.263 5.837 3.355 1.00 89.75 87 VAL A O 1
ATOM 713 N N . LEU A 1 88 ? 1.821 4.478 4.435 1.00 91.56 88 LEU A N 1
ATOM 714 C CA . LEU A 1 88 ? 1.889 5.121 5.739 1.00 91.56 88 LEU A CA 1
ATOM 715 C C . LEU A 1 88 ? 3.191 4.745 6.453 1.00 91.56 88 LEU A C 1
ATOM 717 O O . LEU A 1 88 ? 3.589 3.581 6.485 1.00 91.56 88 LEU A O 1
ATOM 721 N N . ASN A 1 89 ? 3.851 5.734 7.053 1.00 91.56 89 ASN A N 1
ATOM 722 C CA . ASN A 1 89 ? 5.079 5.519 7.812 1.00 91.56 89 ASN A CA 1
ATOM 723 C C . ASN A 1 89 ? 4.744 5.041 9.237 1.00 91.56 89 ASN A C 1
ATOM 725 O O . ASN A 1 89 ? 4.079 5.782 9.958 1.00 91.56 89 ASN A O 1
ATOM 729 N N . PRO A 1 90 ? 5.245 3.876 9.693 1.00 93.75 90 PRO A N 1
ATOM 730 C CA . PRO A 1 90 ? 4.965 3.351 11.033 1.00 93.75 90 PRO A CA 1
ATOM 731 C C . PRO A 1 90 ? 5.340 4.281 12.195 1.00 93.75 90 PRO A C 1
ATOM 733 O O . PRO A 1 90 ? 4.789 4.136 13.283 1.00 93.75 90 PRO A O 1
ATOM 736 N N . ARG A 1 91 ? 6.280 5.213 11.979 1.00 94.56 91 ARG A N 1
ATOM 737 C CA . ARG A 1 91 ? 6.737 6.185 12.991 1.00 94.56 91 ARG A CA 1
ATOM 738 C C . ARG A 1 91 ? 5.836 7.412 13.123 1.00 94.56 91 ARG A C 1
ATOM 740 O O . ARG A 1 91 ? 6.076 8.246 13.992 1.00 94.56 91 ARG A O 1
ATOM 747 N N . ASP A 1 92 ? 4.851 7.547 12.248 1.00 94.81 92 ASP A N 1
ATOM 748 C CA . ASP A 1 92 ? 3.949 8.687 12.232 1.00 94.81 92 ASP A CA 1
ATOM 749 C C . ASP A 1 92 ? 2.689 8.364 13.041 1.00 94.81 92 ASP A C 1
ATOM 751 O O . ASP A 1 92 ? 2.275 7.206 13.126 1.00 94.81 92 ASP A O 1
ATOM 755 N N . THR A 1 93 ? 2.061 9.389 13.615 1.00 96.81 93 THR A N 1
ATOM 756 C CA . THR A 1 93 ? 0.705 9.283 14.163 1.00 96.81 93 THR A CA 1
ATOM 757 C C . THR A 1 93 ? -0.330 9.467 13.055 1.00 96.81 93 THR A C 1
ATOM 759 O O . THR A 1 93 ? -0.044 10.053 12.001 1.00 96.81 93 THR A O 1
ATOM 762 N N . LEU A 1 94 ? -1.553 8.986 13.284 1.00 94.56 94 LEU A N 1
ATOM 763 C CA . LEU A 1 94 ? -2.651 9.147 12.329 1.00 94.56 94 LEU A CA 1
ATOM 764 C C . LEU A 1 94 ? -3.015 10.617 12.080 1.00 94.56 94 LEU A C 1
ATOM 766 O O . LEU A 1 94 ? -3.511 10.931 11.000 1.00 94.56 94 LEU A O 1
ATOM 770 N N . ASP A 1 95 ? -2.706 11.531 13.002 1.00 94.19 95 ASP A N 1
ATOM 771 C CA . ASP A 1 95 ? -2.921 12.969 12.813 1.00 94.19 95 ASP A CA 1
ATOM 772 C C . ASP A 1 95 ? -2.193 13.541 11.582 1.00 94.19 95 ASP A C 1
ATOM 774 O O . ASP A 1 95 ? -2.685 14.480 10.954 1.00 94.19 95 ASP A O 1
ATOM 778 N N . ARG A 1 96 ? -1.088 12.924 11.128 1.00 90.75 96 ARG A N 1
ATOM 779 C CA . ARG A 1 96 ? -0.392 13.348 9.893 1.00 90.75 96 ARG A CA 1
ATOM 780 C C . ARG A 1 96 ? -1.236 13.225 8.623 1.00 90.75 96 ARG A C 1
ATOM 782 O O . ARG A 1 96 ? -0.922 13.858 7.616 1.00 90.75 96 ARG A O 1
ATOM 789 N N . ARG A 1 97 ? -2.321 12.455 8.677 1.00 88.31 97 ARG A N 1
ATOM 790 C CA . ARG A 1 97 ? -3.333 12.329 7.617 1.00 88.31 97 ARG A CA 1
ATOM 791 C C . ARG A 1 97 ? -4.323 13.514 7.614 1.00 88.31 97 ARG A C 1
ATOM 793 O O . ARG A 1 97 ? -5.214 13.597 6.766 1.00 88.31 97 ARG A O 1
ATOM 800 N N . GLY A 1 98 ? -4.191 14.444 8.563 1.00 88.38 98 GLY A N 1
ATOM 801 C CA . GLY A 1 98 ? -4.965 15.676 8.666 1.00 88.38 98 GLY A CA 1
ATOM 802 C C . GLY A 1 98 ? -6.448 15.435 8.942 1.00 88.38 98 GLY A C 1
ATOM 803 O O . GLY A 1 98 ? -6.833 14.627 9.785 1.00 88.38 98 GLY A O 1
ATOM 804 N N . SER A 1 99 ? -7.319 16.136 8.212 1.00 87.88 99 SER A N 1
ATOM 805 C CA . SER A 1 99 ? -8.775 15.993 8.364 1.00 87.88 99 SER A CA 1
ATOM 806 C C . SER A 1 99 ? -9.296 14.595 8.014 1.00 87.88 99 SER A C 1
ATOM 808 O O . SER A 1 99 ? -10.389 14.235 8.442 1.00 87.88 99 SER A O 1
ATOM 810 N N . GLN A 1 100 ? -8.512 13.799 7.283 1.00 87.56 100 GLN A N 1
ATOM 811 C CA . GLN A 1 100 ? -8.865 12.455 6.824 1.00 87.56 100 GLN A CA 1
ATOM 812 C C . GLN A 1 100 ? -8.247 11.350 7.701 1.00 87.56 100 GLN A C 1
ATOM 814 O O . GLN A 1 100 ? -8.183 10.196 7.287 1.00 87.56 100 GLN A O 1
ATOM 819 N N . TRP A 1 101 ? -7.792 11.671 8.918 1.00 91.81 101 TRP A N 1
ATOM 820 C CA . TRP A 1 101 ? -7.108 10.718 9.805 1.00 91.81 101 TRP A CA 1
ATOM 821 C C . TRP A 1 101 ? -7.887 9.453 10.138 1.00 91.81 101 TRP A C 1
ATOM 823 O O . TRP A 1 101 ? -7.275 8.417 10.391 1.00 91.81 101 TRP A O 1
ATOM 833 N N . SER A 1 102 ? -9.217 9.521 10.112 1.00 92.25 102 SER A N 1
ATOM 834 C CA . SER A 1 102 ? -10.096 8.389 10.392 1.00 92.25 102 SER A CA 1
ATOM 835 C C . SER A 1 102 ? -10.623 7.697 9.136 1.00 92.25 102 SER A C 1
ATOM 837 O O . SER A 1 102 ? -11.469 6.815 9.242 1.00 92.25 102 SER A O 1
ATOM 839 N N . ASN A 1 103 ? -10.173 8.100 7.945 1.00 92.06 103 ASN A N 1
ATOM 840 C CA . ASN A 1 103 ? -10.565 7.421 6.716 1.00 92.06 103 ASN A CA 1
ATOM 841 C C . ASN A 1 103 ? -9.996 6.012 6.661 1.00 92.06 103 ASN A C 1
ATOM 843 O O . ASN A 1 103 ? -8.993 5.698 7.312 1.00 92.06 103 ASN A O 1
ATOM 847 N N . ASN A 1 104 ? -10.600 5.216 5.781 1.00 93.38 104 ASN A N 1
ATOM 848 C CA . ASN A 1 104 ? -10.164 3.875 5.440 1.00 93.38 104 ASN A CA 1
ATOM 849 C C . ASN A 1 104 ? -8.644 3.778 5.271 1.00 93.38 104 ASN A C 1
ATOM 851 O O . ASN A 1 104 ? -7.998 4.666 4.700 1.00 93.38 104 ASN A O 1
ATOM 855 N N . VAL A 1 105 ? -8.102 2.665 5.745 1.00 94.56 105 VAL A N 1
ATOM 856 C CA . VAL A 1 105 ? -6.706 2.279 5.564 1.00 94.56 105 VAL A CA 1
ATOM 857 C C . VAL A 1 105 ? -6.672 0.989 4.763 1.00 94.56 105 VAL A C 1
ATOM 859 O O . VAL A 1 105 ? -7.530 0.120 4.916 1.00 94.56 105 VAL A O 1
ATOM 862 N N . TYR A 1 106 ? -5.675 0.869 3.899 1.00 94.44 106 TYR A N 1
ATOM 863 C CA . TYR A 1 106 ? -5.557 -0.252 2.985 1.00 94.44 106 TYR A CA 1
ATOM 864 C C . TYR A 1 106 ? -4.409 -1.151 3.434 1.00 94.44 106 TYR A C 1
ATOM 866 O O . TYR A 1 106 ? -3.261 -0.723 3.531 1.00 94.44 106 TYR A O 1
ATOM 874 N N . PHE A 1 107 ? -4.743 -2.389 3.762 1.00 96.31 107 PHE A N 1
ATOM 875 C CA . PHE A 1 107 ? -3.848 -3.405 4.282 1.00 96.31 107 PHE A CA 1
ATOM 876 C C . PHE A 1 107 ? -3.283 -4.218 3.124 1.00 96.31 107 PHE A C 1
ATOM 878 O O . PHE A 1 107 ? -3.978 -5.038 2.521 1.00 96.31 107 PHE A O 1
ATOM 885 N N . GLN A 1 108 ? -2.022 -3.963 2.797 1.00 94.81 108 GLN A N 1
ATOM 886 C CA . GLN A 1 108 ? -1.300 -4.708 1.782 1.00 94.81 108 GLN A CA 1
ATOM 887 C C . GLN A 1 108 ? -0.531 -5.857 2.425 1.00 94.81 108 GLN A C 1
ATOM 889 O O . GLN A 1 108 ? 0.311 -5.627 3.295 1.00 94.81 108 GLN A O 1
ATOM 894 N N . ILE A 1 109 ? -0.765 -7.066 1.920 1.00 95.00 109 ILE A N 1
ATOM 895 C CA . ILE A 1 109 ? 0.058 -8.243 2.198 1.00 95.00 109 ILE A CA 1
ATOM 896 C C . ILE A 1 109 ? 1.071 -8.380 1.063 1.00 95.00 109 ILE A C 1
ATOM 898 O O . ILE A 1 109 ? 0.704 -8.475 -0.105 1.00 95.00 109 ILE A O 1
ATOM 902 N N . ILE A 1 110 ? 2.353 -8.368 1.406 1.00 93.94 110 ILE A N 1
ATOM 903 C CA . ILE A 1 110 ? 3.462 -8.521 0.468 1.00 93.94 110 ILE A CA 1
ATOM 904 C C . ILE A 1 110 ? 3.767 -10.009 0.340 1.00 93.94 110 ILE A C 1
ATOM 906 O O . ILE A 1 110 ? 4.242 -10.641 1.286 1.00 93.94 110 ILE A O 1
ATOM 910 N N . THR A 1 111 ? 3.508 -10.554 -0.842 1.00 91.06 111 THR A N 1
ATOM 911 C CA . THR A 1 111 ? 3.797 -11.951 -1.190 1.00 91.06 111 THR A CA 1
ATOM 912 C C . THR A 1 111 ? 5.094 -12.103 -1.985 1.00 91.06 111 THR A C 1
ATOM 914 O O . THR A 1 111 ? 5.686 -13.176 -1.978 1.00 91.06 111 THR A O 1
ATOM 917 N N . ASP A 1 112 ? 5.568 -11.037 -2.634 1.00 89.88 112 ASP A N 1
ATOM 918 C CA . ASP A 1 112 ? 6.822 -11.039 -3.389 1.00 89.88 112 ASP A CA 1
ATOM 919 C C . ASP A 1 112 ? 8.034 -10.984 -2.445 1.00 89.88 112 ASP A C 1
ATOM 921 O O . ASP A 1 112 ? 8.316 -9.959 -1.817 1.00 89.88 112 ASP A O 1
ATOM 925 N N . GLU A 1 113 ? 8.785 -12.083 -2.371 1.00 90.25 113 GLU A N 1
ATOM 926 C CA . GLU A 1 113 ? 9.987 -12.219 -1.537 1.00 90.25 113 GLU A CA 1
ATOM 927 C C . GLU A 1 113 ? 11.068 -11.178 -1.846 1.00 90.25 113 GLU A C 1
ATOM 929 O O . GLU A 1 113 ? 11.854 -10.815 -0.967 1.00 90.25 113 GLU A O 1
ATOM 934 N N . ARG A 1 114 ? 11.084 -10.630 -3.067 1.00 88.06 114 ARG A N 1
ATOM 935 C CA . ARG A 1 114 ? 12.014 -9.560 -3.453 1.00 88.06 114 ARG A CA 1
ATOM 936 C C . ARG A 1 114 ? 11.715 -8.249 -2.731 1.00 88.06 114 ARG A C 1
ATOM 938 O O . ARG A 1 114 ? 12.575 -7.375 -2.715 1.00 88.06 114 ARG A O 1
ATOM 945 N N . LEU A 1 115 ? 10.520 -8.103 -2.156 1.00 91.44 115 LEU A N 1
ATOM 946 C CA . LEU A 1 115 ? 10.038 -6.881 -1.514 1.00 91.44 115 LEU A CA 1
ATOM 947 C C . LEU A 1 115 ? 9.958 -6.996 0.013 1.00 91.44 115 LEU A C 1
ATOM 949 O O . LEU A 1 115 ? 10.040 -5.975 0.702 1.00 91.44 115 LEU A O 1
ATOM 953 N N . ILE A 1 116 ? 9.793 -8.209 0.550 1.00 93.50 116 ILE A N 1
ATOM 954 C CA . ILE A 1 116 ? 9.632 -8.446 1.991 1.00 93.50 116 ILE A CA 1
ATOM 955 C C . ILE A 1 116 ? 10.863 -7.933 2.748 1.00 93.50 116 ILE A C 1
ATOM 957 O O . ILE A 1 116 ? 11.998 -8.333 2.487 1.00 93.50 116 ILE A O 1
ATOM 961 N N . GLY A 1 117 ? 10.633 -7.018 3.694 1.00 87.31 117 GLY A N 1
ATOM 962 C CA . GLY A 1 117 ? 11.684 -6.430 4.533 1.00 87.31 117 GLY A CA 1
ATOM 963 C C . GLY A 1 117 ? 12.711 -5.565 3.791 1.00 87.31 117 GLY A C 1
ATOM 964 O O . GLY A 1 117 ? 13.645 -5.069 4.423 1.00 87.31 117 GLY A O 1
ATOM 965 N N . LYS A 1 118 ? 12.569 -5.360 2.474 1.00 89.75 118 LYS A N 1
ATOM 966 C CA . LYS A 1 118 ? 13.479 -4.499 1.718 1.00 89.75 118 LYS A CA 1
ATOM 967 C C . LYS A 1 118 ? 13.154 -3.022 1.960 1.00 89.75 118 LYS A C 1
ATOM 969 O O . LYS A 1 118 ? 11.977 -2.648 1.954 1.00 89.75 118 LYS A O 1
ATOM 974 N N . PRO A 1 119 ? 14.178 -2.178 2.174 1.00 87.00 119 PRO A N 1
ATOM 975 C CA . PRO A 1 119 ? 13.980 -0.744 2.304 1.00 87.00 119 PRO A CA 1
ATOM 976 C C . PRO A 1 119 ? 13.590 -0.127 0.956 1.00 87.00 119 PRO A C 1
ATOM 978 O O . PRO A 1 119 ? 13.901 -0.670 -0.103 1.00 87.00 119 PRO A O 1
ATOM 981 N N . GLY A 1 120 ? 12.936 1.030 1.008 1.00 88.12 120 GLY A N 1
ATOM 982 C CA . GLY A 1 120 ? 12.580 1.817 -0.170 1.00 88.12 120 GLY A CA 1
ATOM 983 C C . GLY A 1 120 ? 11.124 2.271 -0.168 1.00 88.12 120 GLY A C 1
ATOM 984 O O . GLY A 1 120 ? 10.288 1.787 0.598 1.00 88.12 120 GLY A O 1
ATOM 985 N N . VAL A 1 121 ? 10.829 3.230 -1.036 1.00 89.38 121 VAL A N 1
ATOM 986 C CA . VAL A 1 121 ? 9.479 3.705 -1.323 1.00 89.38 121 VAL A CA 1
ATOM 987 C C . VAL A 1 121 ? 8.925 2.869 -2.479 1.00 89.38 121 VAL A C 1
ATOM 989 O O . VAL A 1 121 ? 9.501 2.905 -3.567 1.00 89.38 121 VAL A O 1
ATOM 992 N N . PRO A 1 122 ? 7.835 2.105 -2.283 1.00 90.50 122 PRO A N 1
ATOM 993 C CA . PRO A 1 122 ? 7.249 1.318 -3.357 1.00 90.50 122 PRO A CA 1
ATOM 994 C C . PRO A 1 122 ? 6.454 2.208 -4.314 1.00 90.50 122 PRO A C 1
ATOM 996 O O . PRO A 1 122 ? 5.497 2.881 -3.917 1.00 90.50 122 PRO A O 1
ATOM 999 N N . ILE A 1 123 ? 6.828 2.153 -5.587 1.00 89.06 123 ILE A N 1
ATOM 1000 C CA . ILE A 1 123 ? 6.145 2.787 -6.711 1.00 89.06 123 ILE A CA 1
ATOM 1001 C C . ILE A 1 123 ? 5.418 1.706 -7.508 1.00 89.06 123 ILE A C 1
ATOM 1003 O O . ILE A 1 123 ? 5.997 0.675 -7.843 1.00 89.06 123 ILE A O 1
ATOM 1007 N N . LEU A 1 124 ? 4.143 1.947 -7.814 1.00 88.44 124 LEU A N 1
ATOM 1008 C CA . LEU A 1 124 ? 3.348 1.050 -8.647 1.00 88.44 124 LEU A CA 1
ATOM 1009 C C . LEU A 1 124 ? 3.673 1.297 -10.121 1.00 88.44 124 LEU A C 1
ATOM 1011 O O . LEU A 1 124 ? 3.511 2.411 -10.615 1.00 88.44 124 LEU A O 1
ATOM 1015 N N . VAL A 1 125 ? 4.095 0.252 -10.822 1.00 88.44 125 VAL A N 1
ATOM 1016 C CA . VAL A 1 125 ? 4.447 0.289 -12.244 1.00 88.44 125 VAL A CA 1
ATOM 1017 C C . VAL A 1 125 ? 3.662 -0.773 -13.000 1.00 88.44 125 VAL A C 1
ATOM 1019 O O . VAL A 1 125 ? 3.336 -1.825 -12.460 1.00 88.44 125 VAL A O 1
ATOM 1022 N N . ARG A 1 126 ? 3.351 -0.521 -14.268 1.00 88.62 126 ARG A N 1
ATOM 1023 C CA . ARG A 1 126 ? 2.803 -1.537 -15.173 1.00 88.62 126 ARG A CA 1
ATOM 1024 C C . ARG A 1 126 ? 3.413 -1.355 -16.549 1.00 88.62 126 ARG A C 1
ATOM 1026 O O . ARG A 1 126 ? 3.744 -0.235 -16.939 1.00 88.62 126 ARG A O 1
ATOM 1033 N N . ARG A 1 127 ? 3.550 -2.444 -17.292 1.00 89.44 127 ARG A N 1
ATOM 1034 C CA . ARG A 1 127 ? 4.058 -2.413 -18.656 1.00 89.44 127 ARG A CA 1
ATOM 1035 C C . ARG A 1 127 ? 2.899 -2.227 -19.620 1.00 89.44 127 ARG A C 1
ATOM 1037 O O . ARG A 1 127 ? 1.940 -2.992 -19.595 1.00 89.44 127 ARG A O 1
ATOM 1044 N N . PHE A 1 128 ? 3.039 -1.259 -20.512 1.00 90.31 128 PHE A N 1
ATOM 1045 C CA . PHE A 1 128 ? 2.223 -1.153 -21.711 1.00 90.31 128 PHE A CA 1
ATOM 1046 C C . PHE A 1 128 ? 3.073 -1.539 -22.922 1.00 90.31 128 PHE A C 1
ATOM 1048 O O . PHE A 1 128 ? 4.212 -1.083 -23.052 1.00 90.31 128 PHE A O 1
ATOM 1055 N N . ARG A 1 129 ? 2.550 -2.403 -23.793 1.00 89.38 129 ARG A N 1
ATOM 1056 C CA . ARG A 1 129 ? 3.172 -2.759 -25.071 1.00 89.38 129 ARG A CA 1
ATOM 1057 C C . ARG A 1 129 ? 2.337 -2.155 -26.206 1.00 89.38 129 ARG A C 1
ATOM 1059 O O . ARG A 1 129 ? 1.336 -2.752 -26.594 1.00 89.38 129 ARG A O 1
ATOM 1066 N N . PRO A 1 130 ? 2.752 -1.010 -26.782 1.00 89.25 130 PRO A N 1
ATOM 1067 C CA . PRO A 1 130 ? 1.956 -0.310 -27.791 1.00 89.25 130 PRO A CA 1
ATOM 1068 C C . PRO A 1 130 ? 1.671 -1.140 -29.045 1.00 89.25 130 PRO A C 1
ATOM 107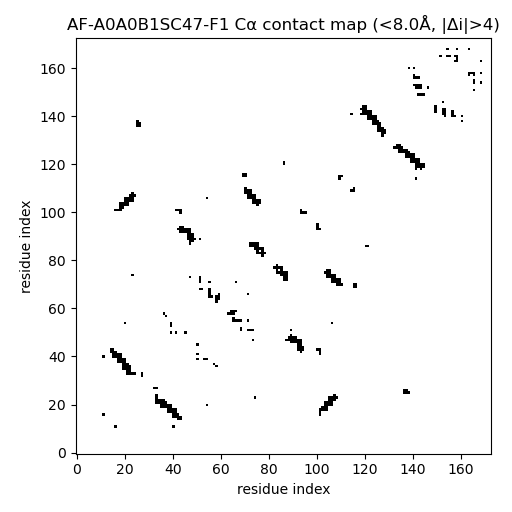0 O O . PRO A 1 130 ? 0.595 -1.027 -29.617 1.00 89.25 130 PRO A O 1
ATOM 1073 N N . SER A 1 131 ? 2.609 -1.998 -29.457 1.00 91.44 131 SER A N 1
ATOM 1074 C CA . SER A 1 131 ? 2.480 -2.803 -30.679 1.00 91.44 131 SER A CA 1
ATOM 1075 C C . SER A 1 131 ? 1.378 -3.863 -30.619 1.00 91.44 131 SER A C 1
ATOM 1077 O O . SER A 1 131 ? 0.885 -4.275 -31.662 1.00 91.44 131 SER A O 1
ATOM 1079 N N . THR A 1 132 ? 1.003 -4.311 -29.421 1.00 92.19 132 THR A N 1
ATOM 1080 C CA . THR A 1 132 ? -0.038 -5.330 -29.196 1.00 92.19 132 THR A CA 1
ATOM 1081 C C . THR A 1 132 ? -1.194 -4.809 -28.346 1.00 92.19 132 THR A C 1
ATOM 1083 O O . THR A 1 132 ? -2.156 -5.532 -28.115 1.00 92.19 132 THR A O 1
ATOM 1086 N N . VAL A 1 133 ? -1.107 -3.559 -27.876 1.00 91.00 133 VAL A N 1
ATOM 1087 C CA . VAL A 1 133 ? -2.042 -2.939 -26.922 1.00 91.00 133 VAL A CA 1
ATOM 1088 C C . VAL A 1 133 ? -2.187 -3.769 -25.632 1.00 91.00 133 VAL A C 1
ATOM 1090 O O . VAL A 1 133 ? -3.195 -3.718 -24.935 1.00 91.00 133 VAL A O 1
ATOM 1093 N N . GLU A 1 134 ? -1.158 -4.542 -25.281 1.00 90.12 134 GLU A N 1
ATOM 1094 C CA . GLU A 1 134 ? -1.149 -5.354 -24.066 1.00 90.12 134 GLU A CA 1
ATOM 1095 C C . GLU A 1 134 ? -0.760 -4.497 -22.859 1.00 90.12 134 GLU A C 1
ATOM 1097 O O . GLU A 1 134 ? 0.239 -3.768 -22.883 1.00 90.12 134 GLU A O 1
ATOM 1102 N N . VAL A 1 135 ? -1.525 -4.628 -21.778 1.00 87.56 135 VAL A N 1
ATOM 1103 C CA . VAL A 1 135 ? -1.225 -4.028 -20.475 1.00 87.56 135 VAL A CA 1
ATOM 1104 C C . VAL A 1 135 ? -0.967 -5.160 -19.489 1.00 87.56 135 VAL A C 1
ATOM 1106 O O . VAL A 1 135 ? -1.807 -6.041 -19.322 1.00 87.56 135 VAL A O 1
ATOM 1109 N N . SER A 1 136 ? 0.202 -5.158 -18.851 1.00 88.00 136 SER A N 1
ATOM 1110 C CA . SER A 1 136 ? 0.524 -6.134 -17.809 1.00 88.00 136 SER A CA 1
ATOM 1111 C C . SER A 1 136 ? -0.205 -5.831 -16.499 1.00 88.00 136 SER A C 1
ATOM 1113 O O . SER A 1 136 ? -0.721 -4.729 -16.294 1.00 88.00 136 SER A O 1
ATOM 1115 N N . GLY A 1 137 ? -0.127 -6.780 -15.563 1.00 85.31 137 GLY A N 1
ATOM 1116 C CA . GLY A 1 137 ? -0.430 -6.526 -14.158 1.00 85.31 137 GLY A CA 1
ATOM 1117 C C . GLY A 1 137 ? 0.420 -5.394 -13.567 1.00 85.31 137 GLY A C 1
ATOM 1118 O O . GLY A 1 137 ? 1.434 -4.968 -14.143 1.00 85.31 137 GLY A O 1
ATOM 1119 N N . ILE A 1 138 ? -0.029 -4.888 -12.419 1.00 88.19 138 ILE A N 1
ATOM 1120 C CA . ILE A 1 138 ? 0.686 -3.874 -11.646 1.00 88.19 138 ILE A CA 1
ATOM 1121 C C . ILE A 1 138 ? 1.754 -4.571 -10.798 1.00 88.19 138 ILE A C 1
ATOM 1123 O O . ILE A 1 138 ? 1.481 -5.556 -10.121 1.00 88.19 138 ILE A O 1
ATOM 1127 N N . HIS A 1 139 ? 2.961 -4.022 -10.799 1.00 88.81 139 HIS A N 1
ATOM 1128 C CA . HIS A 1 139 ? 4.089 -4.472 -9.994 1.00 88.81 139 HIS A CA 1
ATOM 1129 C C . HIS A 1 139 ? 4.595 -3.335 -9.107 1.00 88.81 139 HIS A C 1
ATOM 1131 O O . HIS A 1 139 ? 4.321 -2.162 -9.365 1.00 88.81 139 HIS A O 1
ATOM 1137 N N . GLU A 1 140 ? 5.367 -3.671 -8.075 1.00 90.62 140 GLU A N 1
ATOM 1138 C CA . GLU A 1 140 ? 6.047 -2.677 -7.248 1.00 90.62 140 GLU A CA 1
ATOM 1139 C C . GLU A 1 140 ? 7.532 -2.596 -7.590 1.00 90.62 140 GLU A C 1
ATOM 1141 O O . GLU A 1 140 ? 8.241 -3.601 -7.561 1.00 90.62 140 GLU A O 1
ATOM 1146 N N . ALA A 1 141 ? 8.000 -1.379 -7.846 1.00 92.25 141 ALA A N 1
ATOM 1147 C CA . ALA A 1 141 ? 9.411 -1.034 -7.911 1.00 92.25 141 ALA A CA 1
ATOM 1148 C C . ALA A 1 141 ? 9.799 -0.283 -6.629 1.00 92.25 141 ALA A C 1
ATOM 1150 O O . ALA A 1 141 ? 9.119 0.668 -6.239 1.00 92.25 141 ALA A O 1
ATOM 1151 N N . LEU A 1 142 ? 10.869 -0.703 -5.955 1.00 93.25 142 LEU A N 1
ATOM 1152 C CA . LEU A 1 142 ? 11.367 -0.032 -4.752 1.00 93.25 142 LEU A CA 1
ATOM 1153 C C . LEU A 1 142 ? 12.398 1.021 -5.142 1.00 93.25 142 LEU A C 1
ATOM 1155 O O . LEU A 1 142 ? 13.403 0.702 -5.774 1.00 93.25 142 LEU A O 1
ATOM 1159 N N . VAL A 1 143 ? 12.160 2.260 -4.722 1.00 92.62 143 VAL A N 1
ATOM 1160 C CA . VAL A 1 143 ? 13.102 3.370 -4.896 1.00 92.62 143 VAL A CA 1
ATOM 1161 C C . VAL A 1 143 ? 13.737 3.694 -3.558 1.00 92.62 143 VAL A C 1
ATOM 1163 O O . VAL A 1 143 ? 13.027 3.918 -2.577 1.00 92.62 143 VAL A O 1
ATOM 1166 N N . ASP A 1 144 ? 15.063 3.738 -3.499 1.00 91.69 144 ASP A N 1
ATOM 1167 C CA . ASP A 1 144 ? 15.758 4.206 -2.306 1.00 91.69 144 ASP A CA 1
ATOM 1168 C C . ASP A 1 144 ? 15.630 5.737 -2.210 1.00 91.69 144 ASP A C 1
ATOM 1170 O O . ASP A 1 144 ? 16.190 6.454 -3.046 1.00 91.69 144 ASP A O 1
ATOM 1174 N N . PRO A 1 145 ? 14.909 6.274 -1.206 1.00 88.50 145 PRO A N 1
ATOM 1175 C CA . PRO A 1 145 ? 14.745 7.716 -1.064 1.00 88.50 145 PRO A CA 1
ATOM 1176 C C . PRO A 1 145 ? 16.054 8.436 -0.707 1.00 88.50 145 PRO A C 1
ATOM 1178 O O . PRO A 1 145 ? 16.125 9.652 -0.868 1.00 88.50 145 PRO A O 1
ATOM 1181 N N . ASN A 1 146 ? 17.074 7.716 -0.231 1.00 91.94 146 ASN A N 1
ATOM 1182 C CA . ASN A 1 146 ? 18.364 8.283 0.160 1.00 91.94 146 ASN A CA 1
ATOM 1183 C C . ASN A 1 146 ? 19.448 8.095 -0.913 1.00 91.94 146 ASN A C 1
ATOM 1185 O O . ASN A 1 146 ? 20.591 8.496 -0.691 1.00 91.94 146 ASN A O 1
ATOM 1189 N N . ALA A 1 147 ? 19.119 7.489 -2.060 1.00 91.62 147 ALA A N 1
ATOM 1190 C CA . ALA A 1 147 ? 20.076 7.320 -3.145 1.00 91.62 147 ALA A CA 1
ATOM 1191 C C . ALA A 1 147 ? 20.521 8.687 -3.706 1.00 91.62 147 ALA A C 1
ATOM 1193 O O . ALA A 1 147 ? 19.676 9.571 -3.878 1.00 91.62 147 ALA A O 1
ATOM 1194 N N . PRO A 1 148 ? 21.809 8.853 -4.080 1.00 92.88 148 PRO A N 1
ATOM 1195 C CA . PRO A 1 148 ? 22.298 10.072 -4.730 1.00 92.88 148 PRO A CA 1
ATOM 1196 C C . PRO A 1 148 ? 21.522 10.421 -6.005 1.00 92.88 148 PRO A C 1
ATOM 1198 O O . PRO A 1 148 ? 21.321 11.591 -6.316 1.00 92.88 148 PRO A O 1
ATOM 1201 N N . ASN A 1 149 ? 21.066 9.392 -6.725 1.00 93.19 149 ASN A N 1
ATOM 1202 C CA . ASN A 1 149 ? 20.211 9.513 -7.893 1.00 93.19 149 ASN A CA 1
ATOM 1203 C C . ASN A 1 149 ? 19.000 8.577 -7.749 1.00 93.19 149 ASN A C 1
ATOM 1205 O O . ASN A 1 149 ? 19.070 7.378 -8.026 1.00 93.19 149 ASN A O 1
ATOM 1209 N N . GLN A 1 150 ? 17.869 9.131 -7.308 1.00 91.69 150 GLN A N 1
ATOM 1210 C CA . GLN A 1 150 ? 16.621 8.376 -7.136 1.00 91.69 150 GLN A CA 1
ATOM 1211 C C . GLN A 1 150 ? 16.082 7.827 -8.465 1.00 91.69 150 GLN A C 1
ATOM 1213 O O . GLN A 1 150 ? 15.482 6.753 -8.482 1.00 91.69 150 GLN A O 1
ATOM 1218 N N . MET A 1 151 ? 16.321 8.526 -9.580 1.00 91.62 151 MET A N 1
ATOM 1219 C CA . MET A 1 151 ? 15.884 8.069 -10.899 1.00 91.62 151 MET A CA 1
ATOM 1220 C C . MET A 1 151 ? 16.674 6.840 -11.353 1.00 91.62 151 MET A C 1
ATOM 1222 O O . MET A 1 151 ? 16.104 5.896 -11.890 1.00 91.62 151 MET A O 1
ATOM 1226 N N . GLU A 1 152 ? 17.976 6.809 -11.075 1.00 93.62 152 GLU A N 1
ATOM 1227 C CA . GLU A 1 152 ? 18.803 5.626 -11.316 1.00 93.62 152 GLU A CA 1
ATOM 1228 C C . GLU A 1 152 ? 18.373 4.451 -10.426 1.00 93.62 152 GLU A C 1
ATOM 1230 O O . GLU A 1 152 ? 18.211 3.337 -10.922 1.00 93.62 152 GLU A O 1
ATOM 1235 N N . SER A 1 153 ? 18.092 4.695 -9.139 1.00 93.75 153 SER A N 1
ATOM 1236 C CA . SER A 1 153 ? 17.530 3.671 -8.242 1.00 93.75 153 SER A CA 1
ATOM 1237 C C . SER A 1 153 ? 16.220 3.090 -8.794 1.00 93.75 153 SER A C 1
ATOM 1239 O O . SER A 1 153 ? 16.042 1.868 -8.824 1.00 93.75 153 SER A O 1
ATOM 1241 N N . PHE A 1 154 ? 15.336 3.950 -9.304 1.00 94.06 154 PHE A N 1
ATOM 1242 C CA . PHE A 1 154 ? 14.099 3.529 -9.951 1.00 94.06 154 PHE A CA 1
ATOM 1243 C C . PHE A 1 154 ? 14.352 2.721 -11.234 1.00 94.06 154 PHE A C 1
ATOM 1245 O O . PHE A 1 154 ? 13.763 1.651 -11.399 1.00 94.06 154 PHE A O 1
ATOM 1252 N N . ALA A 1 155 ? 15.268 3.167 -12.100 1.00 94.75 155 ALA A N 1
ATOM 1253 C CA . ALA A 1 155 ? 15.658 2.456 -13.319 1.00 94.75 155 ALA A CA 1
ATOM 1254 C C . ALA A 1 155 ? 16.173 1.044 -13.027 1.00 94.75 155 ALA A C 1
ATOM 1256 O O . ALA A 1 155 ? 15.762 0.092 -13.688 1.00 94.75 155 ALA A O 1
ATOM 1257 N N . GLN A 1 156 ? 17.016 0.886 -12.005 1.00 94.44 156 GLN A N 1
ATOM 1258 C CA . GLN A 1 156 ? 17.523 -0.423 -11.592 1.00 94.44 156 GLN A CA 1
ATOM 1259 C C . GLN A 1 156 ? 16.395 -1.344 -11.112 1.00 94.44 156 GLN A C 1
ATOM 1261 O O . GLN A 1 156 ? 16.343 -2.517 -11.486 1.00 94.44 156 GLN A O 1
ATOM 1266 N N . SER A 1 157 ? 15.441 -0.812 -10.340 1.00 93.88 157 SER A N 1
ATOM 1267 C CA . SER A 1 157 ? 14.290 -1.596 -9.887 1.00 93.88 157 SER A CA 1
ATOM 1268 C C . SER A 1 157 ? 13.379 -2.015 -11.052 1.00 93.88 157 SER A C 1
ATOM 1270 O O . SER A 1 157 ? 12.991 -3.180 -11.142 1.00 93.88 157 SER A O 1
ATOM 1272 N N . VAL A 1 158 ? 13.100 -1.114 -12.001 1.00 94.06 158 VAL A N 1
ATOM 1273 C CA . VAL A 1 158 ? 12.308 -1.419 -13.208 1.00 94.06 158 VAL A CA 1
ATOM 1274 C C . VAL A 1 158 ? 13.038 -2.392 -14.140 1.00 94.06 158 VAL A C 1
ATOM 1276 O O . VAL A 1 158 ? 12.411 -3.283 -14.720 1.00 94.06 158 VAL A O 1
ATOM 1279 N N . SER A 1 159 ? 14.358 -2.264 -14.265 1.00 94.50 159 SER A N 1
ATOM 1280 C CA . SER A 1 159 ? 15.212 -3.190 -15.014 1.00 94.50 159 SER A CA 1
ATOM 1281 C C . SER A 1 159 ? 15.073 -4.616 -14.477 1.00 94.50 159 SER A C 1
ATOM 1283 O O . SER A 1 159 ? 14.742 -5.531 -15.233 1.00 94.50 159 SER A O 1
ATOM 1285 N N . ALA A 1 160 ? 15.169 -4.796 -13.155 1.00 91.88 160 ALA A N 1
ATOM 1286 C CA . ALA A 1 160 ? 15.004 -6.099 -12.507 1.00 91.88 160 ALA A CA 1
ATOM 1287 C C . ALA A 1 160 ? 13.606 -6.719 -12.710 1.00 91.88 160 ALA A C 1
ATOM 1289 O O . ALA A 1 160 ? 13.474 -7.942 -12.764 1.00 91.88 160 ALA A O 1
ATOM 1290 N N . LEU A 1 161 ? 12.559 -5.895 -12.834 1.00 90.44 161 LEU A N 1
ATOM 1291 C CA . LEU A 1 161 ? 11.193 -6.362 -13.104 1.00 90.44 161 LEU A CA 1
ATOM 1292 C C . LEU A 1 161 ? 10.971 -6.728 -14.578 1.00 90.44 161 LEU A C 1
ATOM 1294 O O . LEU A 1 161 ? 10.255 -7.681 -14.878 1.00 90.44 161 LEU A O 1
ATOM 1298 N N . SER A 1 162 ? 11.542 -5.950 -15.499 1.00 89.38 162 SER A N 1
ATOM 1299 C CA . SER A 1 162 ? 11.262 -6.047 -16.938 1.00 89.38 162 SER A CA 1
ATOM 1300 C C . SER A 1 162 ? 12.258 -6.906 -17.721 1.00 89.38 162 SER A C 1
ATOM 1302 O O . SER A 1 162 ? 11.948 -7.313 -18.843 1.00 89.38 162 SER A O 1
ATOM 1304 N N . GLY A 1 163 ? 13.446 -7.149 -17.160 1.00 90.44 163 GLY A N 1
ATOM 1305 C CA . GLY A 1 163 ? 14.587 -7.749 -17.854 1.00 90.44 163 GLY A CA 1
ATOM 1306 C C . GLY A 1 163 ? 15.246 -6.819 -18.881 1.00 90.44 163 GLY A C 1
ATOM 1307 O O . GLY A 1 163 ? 16.086 -7.270 -19.658 1.00 90.44 163 GLY A O 1
ATOM 1308 N N . ILE A 1 164 ? 14.855 -5.540 -18.931 1.00 91.38 164 ILE A N 1
ATOM 1309 C CA . ILE A 1 164 ? 15.446 -4.538 -19.822 1.00 91.38 164 ILE A CA 1
ATOM 1310 C C . ILE A 1 164 ? 16.593 -3.854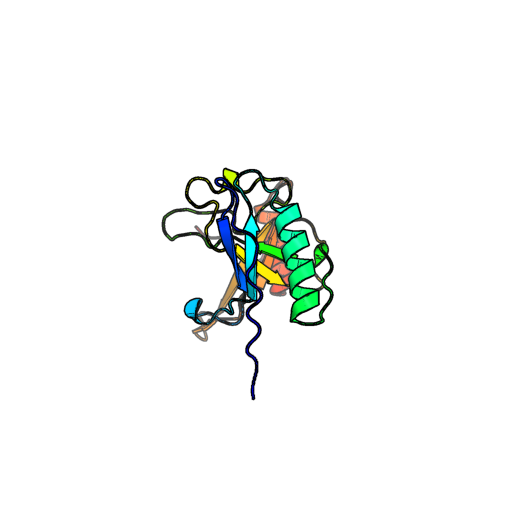 -19.072 1.00 91.38 164 ILE A C 1
ATOM 1312 O O . ILE A 1 164 ? 16.324 -3.275 -18.024 1.00 91.38 164 ILE A O 1
ATOM 1316 N N . PRO A 1 165 ? 17.830 -3.858 -19.602 1.00 94.81 165 PRO A N 1
ATOM 1317 C CA . PRO A 1 165 ? 18.959 -3.186 -18.964 1.00 94.81 165 PRO A CA 1
ATOM 1318 C C . PRO A 1 165 ? 18.663 -1.717 -18.640 1.00 94.81 165 PRO A C 1
ATOM 1320 O O . PRO A 1 165 ? 18.028 -1.021 -19.438 1.00 94.81 165 PRO A O 1
ATOM 1323 N N . ALA A 1 166 ? 19.121 -1.244 -17.478 1.00 93.81 166 ALA A N 1
ATOM 1324 C CA . ALA A 1 166 ? 18.773 0.077 -16.953 1.00 93.81 166 ALA A CA 1
ATOM 1325 C C . ALA A 1 166 ? 19.217 1.217 -17.887 1.00 93.81 166 ALA A C 1
ATOM 1327 O O . ALA A 1 166 ? 18.497 2.196 -18.050 1.00 93.81 166 ALA A O 1
ATOM 1328 N N . GLU A 1 167 ? 20.344 1.051 -18.579 1.00 93.06 167 GLU A N 1
ATOM 1329 C CA . GLU A 1 167 ? 20.877 1.984 -19.575 1.00 93.06 167 GLU A CA 1
ATOM 1330 C C . GLU A 1 167 ? 20.000 2.124 -20.832 1.00 93.06 167 GLU A C 1
ATOM 1332 O O . GLU A 1 167 ? 20.184 3.048 -21.624 1.00 93.06 167 GLU A O 1
ATOM 1337 N N . ARG A 1 168 ? 19.038 1.214 -21.027 1.00 91.62 168 ARG A N 1
ATOM 1338 C CA . ARG A 1 168 ? 18.055 1.255 -22.120 1.00 91.62 168 ARG A CA 1
ATOM 1339 C C . ARG A 1 168 ? 16.701 1.809 -21.681 1.00 91.62 168 ARG A C 1
ATOM 1341 O O . ARG A 1 168 ? 15.781 1.855 -22.499 1.00 91.62 168 ARG A O 1
ATOM 1348 N N . LEU A 1 169 ? 16.559 2.186 -20.413 1.00 92.00 169 LEU A N 1
ATOM 1349 C CA . LEU A 1 169 ? 15.353 2.812 -19.893 1.00 92.00 169 LEU A CA 1
ATOM 1350 C C . LEU A 1 169 ? 15.468 4.330 -20.041 1.00 92.00 169 LEU A C 1
ATOM 1352 O O . LEU A 1 169 ? 16.438 4.940 -19.601 1.00 92.00 169 LEU A O 1
ATOM 1356 N N . ALA A 1 170 ? 14.452 4.934 -20.650 1.00 89.12 170 ALA A N 1
ATOM 1357 C CA . ALA A 1 170 ? 14.301 6.378 -20.737 1.00 89.12 170 ALA A CA 1
ATOM 1358 C C . ALA A 1 170 ? 13.008 6.781 -20.026 1.00 89.12 170 ALA A C 1
ATOM 1360 O O . ALA A 1 170 ? 11.963 6.163 -20.241 1.00 89.12 170 ALA A O 1
ATOM 1361 N N . PHE A 1 171 ? 13.087 7.815 -19.192 1.00 87.00 171 PHE A N 1
ATOM 1362 C CA . PHE A 1 171 ? 11.929 8.405 -18.529 1.00 87.00 171 PHE A CA 1
ATOM 1363 C C . PHE A 1 171 ? 11.535 9.678 -19.265 1.00 87.00 171 PHE A C 1
ATOM 1365 O O . PHE A 1 171 ? 12.385 10.513 -19.567 1.00 87.00 171 PHE A O 1
ATOM 1372 N N . THR A 1 172 ? 10.250 9.798 -19.569 1.00 84.19 172 THR A N 1
ATOM 1373 C CA . THR A 1 172 ? 9.657 10.966 -20.222 1.00 84.19 172 THR A CA 1
ATOM 1374 C C . THR A 1 172 ? 8.691 11.637 -19.254 1.00 84.19 172 THR A C 1
ATOM 1376 O O . THR A 1 172 ? 8.059 10.939 -18.458 1.00 84.19 172 THR A O 1
ATOM 1379 N N . GLU A 1 173 ? 8.594 12.963 -19.325 1.00 66.81 173 GLU A N 1
ATOM 1380 C CA . GLU A 1 173 ? 7.621 13.769 -18.569 1.00 66.81 173 GLU A CA 1
ATOM 1381 C C . GLU A 1 173 ? 6.205 13.679 -19.152 1.00 66.81 173 GLU A C 1
ATOM 1383 O O . GLU A 1 173 ? 6.078 13.555 -20.394 1.00 66.81 173 GLU A O 1
#

Secondary structure (DSSP, 8-state):
-------PPPPPPTTEEEEEEEE--SS---GGGPPEEEEEEEETT-BHHHHHHHHHHHHHHHH-----GGGEEEEPPPPTT----SS--TTSBGGGGGGGTTS-EEEEE---TTTTT--SEEEEEEEEETTTTEEEEEEEEEE-TTSS-HHHHHHHHHHHHH---GGG-----

Foldseek 3Di:
DDDDDDDDDDDDDPQKDKAWEWADDQVDPDPVPTDGQDIDIDGQQDFPLNVLVVVQVSCCVPVVDHDDSLQKWKADDDDPPDPDQRTDDRRDGLCVVPPCSRYYIYIYGHPDPVRRNDDARWDWDWDADVVVRDIGTIDTFGFHPPDPDRLLSRLVSVCVVPVPHSVPDDDDD

Radius of gyration: 19.19 Å; Cα contacts (8 Å, |Δi|>4): 258; chains: 1; bounding box: 57×38×56 Å